Protein AF-Q4RB63-F1 (afdb_monomer_lite)

Organism: Tetraodon nigroviridis (NCBI:txid99883)

Sequence (119 aa):
GAQINEAACDLAREVANEGNALVAGGVSQTPAYLSCKSEEEVKAIFKKQLDVFVKKDVDFLIAEYFEHVEEAEWAVHVLKTAGKPVAATLGGSERSQPRGMWRQACQSWSSDCGHQLPF

pLDDT: mean 81.13, std 13.99, range [31.16, 93.81]

InterPro domains:
  IPR003726 Homocysteine-binding domain [PF02574] (3-90)
  IPR036589 Homocysteine-binding domain superfamily [G3DSA:3.20.20.330] (1-104)
  IPR036589 Homocysteine-binding domain superfamily [SSF82282] (2-105)
  IPR051524 Betaine-homocysteine S-methyltransferase [PTHR46120] (2-96)

Radius of gyration: 14.84 Å; chains: 1; bounding box: 33×22×43 Å

Structure (mmCIF, N/CA/C/O backbone):
data_AF-Q4RB63-F1
#
_entry.id   AF-Q4RB63-F1
#
loop_
_atom_site.group_PDB
_atom_site.id
_atom_site.type_symbol
_atom_site.label_atom_id
_atom_site.label_alt_id
_atom_site.label_comp_id
_atom_site.label_asym_id
_atom_site.label_entity_id
_atom_site.label_seq_id
_atom_site.pdbx_PDB_ins_code
_atom_site.Cartn_x
_atom_site.Cartn_y
_atom_site.Cartn_z
_atom_site.occupancy
_atom_site.B_iso_or_equiv
_atom_site.auth_seq_id
_atom_site.auth_comp_id
_atom_site.auth_asym_id
_atom_site.auth_atom_id
_atom_site.pdbx_PDB_model_num
ATOM 1 N N . GLY A 1 1 ? 12.575 4.050 9.672 1.00 60.06 1 GLY A N 1
ATOM 2 C CA . GLY A 1 1 ? 11.359 3.718 8.912 1.00 60.06 1 GLY A CA 1
ATOM 3 C C . GLY A 1 1 ? 10.242 3.322 9.850 1.00 60.06 1 GLY A C 1
ATOM 4 O O . GLY A 1 1 ? 9.496 4.194 10.262 1.00 60.06 1 GLY A O 1
ATOM 5 N N . ALA A 1 2 ? 10.186 2.048 10.252 1.00 72.81 2 ALA A N 1
ATOM 6 C CA . ALA A 1 2 ? 9.069 1.489 11.024 1.00 72.81 2 ALA A CA 1
ATOM 7 C C . ALA A 1 2 ? 8.673 2.297 12.275 1.00 72.81 2 ALA A C 1
ATOM 9 O O . ALA A 1 2 ? 7.506 2.617 12.416 1.00 72.81 2 ALA A O 1
ATOM 10 N N . GLN A 1 3 ? 9.623 2.716 13.120 1.00 77.31 3 GLN A N 1
ATOM 11 C CA . GLN A 1 3 ? 9.313 3.491 14.338 1.00 77.31 3 GLN A CA 1
ATOM 12 C C . GLN A 1 3 ? 8.608 4.831 14.057 1.00 77.31 3 GLN A C 1
ATOM 14 O O . GLN A 1 3 ? 7.725 5.229 14.807 1.00 77.31 3 GLN A O 1
ATOM 19 N N . ILE A 1 4 ? 8.970 5.509 12.962 1.00 83.75 4 ILE A N 1
ATOM 20 C CA . ILE A 1 4 ? 8.346 6.782 12.566 1.00 83.75 4 ILE A CA 1
ATOM 21 C C . ILE A 1 4 ? 6.932 6.521 12.037 1.00 83.75 4 ILE A C 1
ATOM 23 O O . ILE A 1 4 ? 5.998 7.214 12.423 1.00 83.75 4 ILE A O 1
ATOM 27 N N . ASN A 1 5 ? 6.765 5.492 11.201 1.00 79.19 5 ASN A N 1
ATOM 28 C CA . ASN A 1 5 ? 5.455 5.123 10.661 1.00 79.19 5 ASN A CA 1
ATOM 29 C C . ASN A 1 5 ? 4.504 4.642 11.765 1.00 79.19 5 ASN A C 1
ATOM 31 O O . ASN A 1 5 ? 3.321 4.959 11.728 1.00 79.19 5 ASN A O 1
ATOM 35 N N . GLU A 1 6 ? 5.017 3.910 12.757 1.00 85.06 6 GLU A N 1
ATOM 36 C CA . GLU A 1 6 ? 4.237 3.482 13.916 1.00 85.06 6 GLU A CA 1
ATOM 37 C C . GLU A 1 6 ? 3.752 4.684 14.732 1.00 85.06 6 GLU A C 1
ATOM 39 O O . GLU A 1 6 ? 2.557 4.772 15.000 1.00 85.06 6 GLU A O 1
ATOM 44 N N . ALA A 1 7 ? 4.641 5.628 15.054 1.00 86.88 7 ALA A N 1
ATOM 45 C CA . ALA A 1 7 ? 4.273 6.840 15.786 1.00 86.88 7 ALA A CA 1
ATOM 46 C C . ALA A 1 7 ? 3.274 7.716 15.008 1.00 86.88 7 ALA A C 1
ATOM 48 O O . ALA A 1 7 ? 2.344 8.264 15.592 1.00 86.88 7 ALA A O 1
ATOM 49 N N . ALA A 1 8 ? 3.430 7.818 13.684 1.00 84.94 8 ALA A N 1
ATOM 50 C CA . ALA A 1 8 ? 2.488 8.541 12.834 1.00 84.94 8 ALA A CA 1
ATOM 51 C C . ALA A 1 8 ? 1.093 7.894 12.835 1.00 84.94 8 ALA A C 1
ATOM 53 O O . ALA A 1 8 ? 0.092 8.602 12.918 1.00 84.94 8 ALA A O 1
ATOM 54 N N . CYS A 1 9 ? 1.019 6.559 12.785 1.00 85.50 9 CYS A N 1
ATOM 55 C CA . CYS A 1 9 ? -0.254 5.842 12.866 1.00 85.50 9 CYS A CA 1
ATOM 56 C C . CYS A 1 9 ? -0.925 6.016 14.233 1.00 85.50 9 CYS A C 1
ATOM 58 O O . CYS A 1 9 ? -2.141 6.169 14.282 1.00 85.50 9 CYS A O 1
ATOM 60 N N . ASP A 1 10 ? -0.153 6.018 15.325 1.00 87.00 10 ASP A N 1
ATOM 61 C CA . ASP A 1 10 ? -0.695 6.235 16.673 1.00 87.00 10 ASP A CA 1
ATOM 62 C C . ASP A 1 10 ?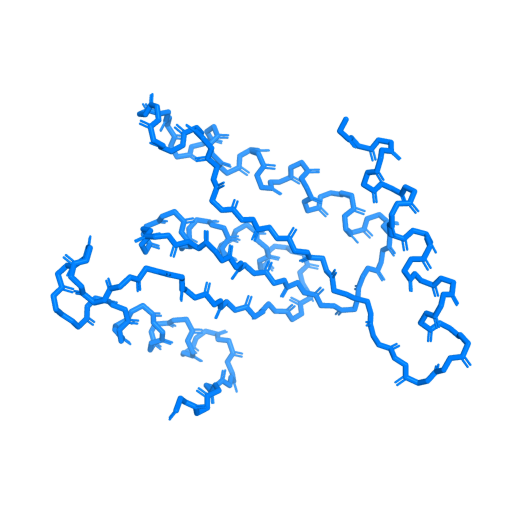 -1.321 7.623 16.803 1.00 87.00 10 ASP A C 1
ATOM 64 O O . ASP A 1 10 ? -2.457 7.741 17.254 1.00 87.00 10 ASP A O 1
ATOM 68 N N . LEU A 1 11 ? -0.626 8.657 16.319 1.00 87.25 11 LEU A N 1
ATOM 69 C CA . LEU A 1 11 ? -1.141 10.025 16.329 1.00 87.25 11 LEU A CA 1
ATOM 70 C C . LEU A 1 11 ? -2.395 10.170 15.455 1.00 87.25 11 LEU A C 1
ATOM 72 O O . LEU A 1 11 ? -3.373 10.794 15.858 1.00 87.25 11 LEU A O 1
ATOM 76 N N . ALA A 1 12 ? -2.388 9.570 14.260 1.00 86.38 12 ALA A N 1
ATOM 77 C CA . ALA A 1 12 ? -3.552 9.580 13.379 1.00 86.38 12 ALA A CA 1
ATOM 78 C C . ALA A 1 12 ? -4.754 8.876 14.025 1.00 86.38 12 ALA A C 1
ATOM 80 O O . ALA A 1 12 ? -5.883 9.344 13.894 1.00 86.38 12 ALA A O 1
ATOM 81 N N . ARG A 1 13 ? -4.516 7.775 14.746 1.00 88.44 13 ARG A N 1
ATOM 82 C CA . ARG A 1 13 ? -5.557 7.032 15.459 1.00 88.44 13 ARG A CA 1
ATOM 83 C C . ARG A 1 13 ? -6.094 7.800 16.662 1.00 88.44 13 ARG A C 1
ATOM 85 O O . ARG A 1 13 ? -7.301 7.776 16.870 1.00 88.44 13 ARG A O 1
ATOM 92 N N . GLU A 1 14 ? -5.238 8.482 17.419 1.00 88.94 14 GLU A N 1
ATOM 93 C CA . GLU A 1 14 ? -5.648 9.340 18.537 1.00 88.94 14 GLU A CA 1
ATOM 94 C C . GLU A 1 14 ? -6.652 10.397 18.064 1.00 88.94 14 GLU A C 1
ATOM 96 O O . GLU A 1 14 ? -7.785 10.418 18.537 1.00 88.94 14 GLU A O 1
ATOM 101 N N . VAL A 1 15 ? -6.287 11.168 17.036 1.00 88.94 15 VAL A N 1
ATOM 102 C CA . VAL A 1 15 ? -7.154 12.213 16.469 1.00 88.94 15 VAL A CA 1
ATOM 103 C C . VAL A 1 15 ? -8.401 11.623 15.807 1.00 88.94 15 VAL A C 1
ATOM 105 O O . VAL A 1 15 ? -9.487 12.190 15.912 1.00 88.94 15 VAL A O 1
ATOM 108 N N . ALA A 1 16 ? -8.287 10.475 15.133 1.00 86.44 16 ALA A N 1
ATOM 109 C CA . ALA A 1 16 ? -9.444 9.837 14.511 1.00 86.44 16 ALA A CA 1
ATOM 110 C C . ALA A 1 16 ? -10.494 9.411 15.546 1.00 86.44 16 ALA A C 1
ATOM 112 O O . ALA A 1 16 ? -11.685 9.571 15.293 1.00 86.44 16 ALA A O 1
ATOM 113 N N . ASN A 1 17 ? -10.052 8.930 16.713 1.00 87.69 17 ASN A N 1
ATOM 114 C CA . ASN A 1 17 ? -10.921 8.489 17.803 1.00 87.69 17 ASN A CA 1
ATOM 115 C C . ASN A 1 17 ? -11.608 9.649 18.545 1.00 87.69 17 ASN A C 1
ATOM 117 O O . ASN A 1 17 ? -12.621 9.425 19.206 1.00 87.69 17 ASN A O 1
ATOM 121 N N . GLU A 1 18 ? -11.091 10.879 18.445 1.00 90.00 18 GLU A N 1
ATOM 122 C CA . GLU A 1 18 ? -11.767 12.078 18.967 1.00 90.00 18 GLU A CA 1
ATOM 123 C C . GLU A 1 18 ? -13.021 12.445 18.154 1.00 90.00 18 GLU A C 1
ATOM 125 O O . GLU A 1 18 ? -13.865 13.219 18.613 1.00 90.00 18 GLU A O 1
ATOM 130 N N . GLY A 1 19 ? -13.168 11.880 16.953 1.00 84.75 19 GLY A N 1
ATOM 131 C CA . GLY A 1 19 ? -14.301 12.102 16.068 1.00 84.75 19 GLY A CA 1
ATOM 132 C C . GLY A 1 19 ? -14.822 10.817 15.430 1.00 84.75 19 GLY A C 1
ATOM 133 O O . GLY A 1 19 ? -14.519 9.704 15.839 1.00 84.75 19 GLY A O 1
ATOM 134 N N . ASN A 1 20 ? -15.646 10.976 14.397 1.00 87.94 20 ASN A N 1
ATOM 135 C CA . ASN A 1 20 ? -16.117 9.872 13.560 1.00 87.94 20 ASN A CA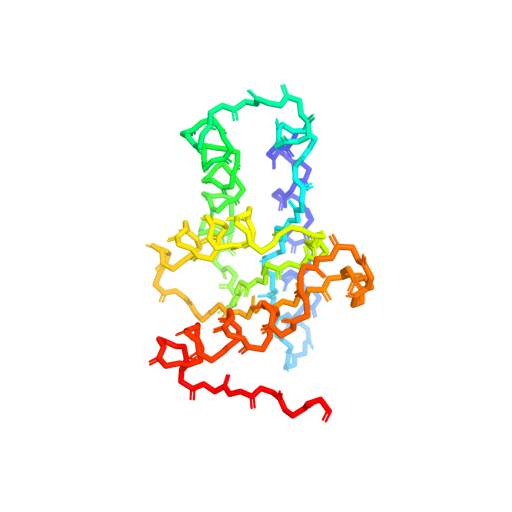 1
ATOM 136 C C 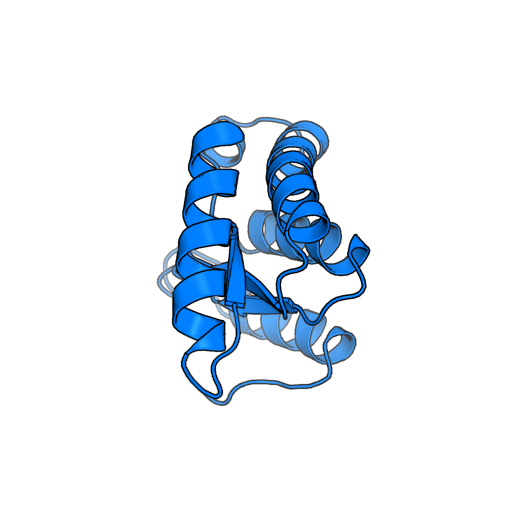. ASN A 1 20 ? -15.274 9.797 12.275 1.00 87.94 20 ASN A C 1
ATOM 138 O O . ASN A 1 20 ? -15.802 9.951 11.172 1.00 87.94 20 ASN A O 1
ATOM 142 N N . ALA A 1 21 ? -13.952 9.678 12.427 1.00 90.44 21 ALA A N 1
ATOM 143 C CA . ALA A 1 21 ? -12.994 9.659 11.323 1.00 90.44 21 ALA A CA 1
ATOM 144 C C . ALA A 1 21 ? -12.310 8.288 11.185 1.00 90.44 21 ALA A C 1
ATOM 146 O O . ALA A 1 21 ? -12.277 7.495 12.121 1.00 90.44 21 ALA A O 1
ATOM 147 N N . LEU A 1 22 ? -11.765 8.017 9.997 1.00 90.62 22 LEU A N 1
ATOM 148 C CA . LEU A 1 22 ? -11.082 6.765 9.655 1.00 90.62 22 LEU A CA 1
ATOM 149 C C . LEU A 1 22 ? -9.589 7.016 9.428 1.00 90.62 22 LEU A C 1
ATOM 151 O O . LEU A 1 22 ? -9.203 8.067 8.917 1.00 90.62 22 LEU A O 1
ATOM 155 N N . VAL A 1 23 ? -8.757 6.027 9.746 1.00 91.38 23 VAL A N 1
ATOM 156 C CA . VAL A 1 23 ? -7.311 6.056 9.505 1.00 91.38 23 VAL A CA 1
ATOM 157 C C . VAL A 1 23 ? -6.980 5.253 8.254 1.00 91.38 23 VAL A C 1
ATOM 159 O O . VAL A 1 23 ? -7.354 4.085 8.137 1.00 91.38 23 VAL A O 1
ATOM 162 N N . ALA A 1 24 ? -6.229 5.865 7.340 1.00 91.69 24 ALA A N 1
ATOM 163 C CA . ALA A 1 24 ? -5.784 5.238 6.102 1.00 91.69 24 ALA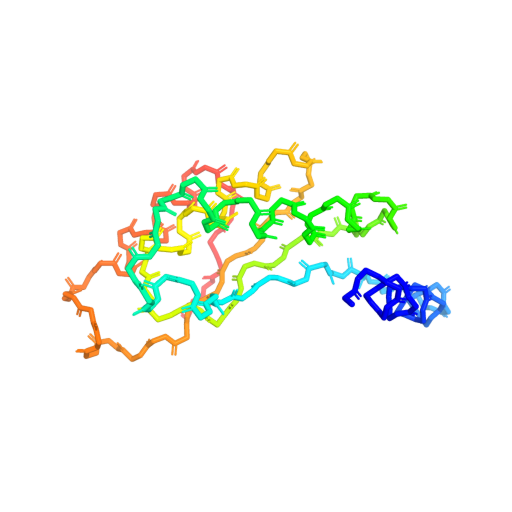 A CA 1
ATOM 164 C C . ALA A 1 24 ? -4.270 4.987 6.103 1.00 91.69 24 ALA A C 1
ATOM 166 O O . ALA A 1 24 ? -3.491 5.878 6.442 1.00 91.69 24 ALA A O 1
ATOM 167 N N . GLY A 1 25 ? -3.846 3.791 5.690 1.00 91.56 25 GLY A N 1
ATOM 168 C CA . GLY A 1 25 ? -2.435 3.478 5.441 1.00 91.56 25 GLY A CA 1
ATOM 169 C C . GLY A 1 25 ? -2.054 3.735 3.983 1.00 91.56 25 GLY A C 1
ATOM 170 O O . GLY A 1 25 ? -2.526 3.020 3.100 1.00 91.56 25 GLY A O 1
ATOM 171 N N . GLY A 1 26 ? -1.210 4.737 3.729 1.00 92.31 26 GLY A N 1
ATOM 172 C CA . GLY A 1 26 ? -0.773 5.122 2.382 1.00 92.31 26 GLY A CA 1
ATOM 173 C C . GLY A 1 26 ? 0.558 4.489 1.960 1.00 92.31 26 GLY A C 1
ATOM 174 O O . GLY A 1 26 ? 1.532 4.518 2.715 1.00 92.31 26 GLY A O 1
ATOM 175 N N . VAL A 1 27 ? 0.625 3.955 0.740 1.00 92.06 27 VAL A N 1
ATOM 176 C CA . VAL A 1 27 ? 1.878 3.589 0.054 1.00 92.06 27 VAL A CA 1
ATOM 177 C C . VAL A 1 27 ? 1.993 4.340 -1.266 1.00 92.06 27 VAL A C 1
ATOM 179 O O . VAL A 1 27 ? 0.985 4.621 -1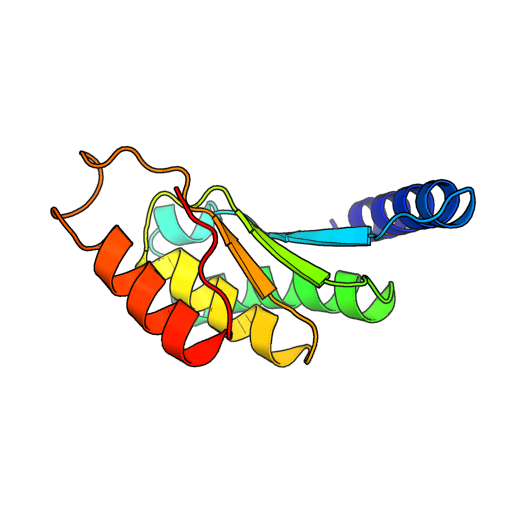.913 1.00 92.06 27 VAL A O 1
ATOM 182 N N . SER A 1 28 ? 3.226 4.627 -1.673 1.00 90.19 28 SER A N 1
ATOM 183 C CA . SER A 1 28 ? 3.522 5.397 -2.879 1.00 90.19 28 SER A CA 1
ATOM 184 C C . SER A 1 28 ? 4.697 4.840 -3.665 1.00 90.19 28 SER A C 1
ATOM 186 O O . SER A 1 28 ? 5.403 3.947 -3.189 1.00 90.19 28 SER A O 1
ATOM 188 N N . GLN A 1 29 ? 4.888 5.365 -4.879 1.00 84.94 29 GLN A N 1
ATOM 189 C CA . GLN A 1 29 ? 5.973 4.979 -5.776 1.00 84.94 29 GLN A CA 1
ATOM 190 C C . GLN A 1 29 ? 7.324 4.903 -5.058 1.00 84.94 29 GLN A C 1
ATOM 192 O O . GLN A 1 29 ? 7.751 5.811 -4.338 1.00 84.94 29 GLN A O 1
ATOM 197 N N . THR A 1 30 ? 8.028 3.803 -5.298 1.00 85.44 30 THR A N 1
ATOM 198 C CA . THR A 1 30 ? 9.322 3.523 -4.699 1.00 85.44 30 THR A CA 1
ATOM 199 C C . THR A 1 30 ? 10.459 3.984 -5.617 1.00 85.44 30 THR A C 1
ATOM 201 O O . THR A 1 30 ? 10.428 3.763 -6.829 1.00 85.44 30 THR A O 1
ATOM 204 N N . PRO A 1 31 ? 11.561 4.525 -5.065 1.00 81.00 31 PRO A N 1
ATOM 205 C CA . PRO A 1 31 ? 12.781 4.766 -5.844 1.00 81.00 31 PRO A CA 1
ATOM 206 C C . PRO A 1 31 ? 13.387 3.475 -6.429 1.00 81.00 31 PRO A C 1
ATOM 208 O O . PRO A 1 31 ? 14.208 3.520 -7.345 1.00 81.00 31 PRO A O 1
ATOM 211 N N . ALA A 1 32 ? 13.003 2.319 -5.874 1.00 78.06 32 ALA A N 1
ATOM 212 C CA . ALA A 1 32 ? 13.446 0.992 -6.283 1.00 78.06 32 ALA A CA 1
ATOM 213 C C . ALA A 1 32 ? 12.984 0.635 -7.699 1.00 78.06 32 ALA A C 1
ATOM 215 O O . ALA A 1 32 ? 13.794 0.136 -8.479 1.00 78.06 32 ALA A O 1
ATOM 216 N N . TYR A 1 33 ? 11.733 0.948 -8.042 1.00 76.25 33 TYR A N 1
ATOM 217 C CA . TYR A 1 33 ? 11.193 0.712 -9.380 1.00 76.25 33 TYR A CA 1
ATOM 218 C C . TYR A 1 33 ? 11.977 1.491 -10.447 1.00 76.25 33 TYR A C 1
ATOM 220 O O . TYR A 1 33 ? 12.434 0.925 -11.437 1.00 76.25 33 TYR A O 1
ATOM 228 N N . LEU A 1 34 ? 12.274 2.768 -10.179 1.00 77.56 34 LEU A N 1
ATOM 229 C CA . LEU A 1 34 ? 13.082 3.613 -11.072 1.00 77.56 34 LEU A CA 1
ATOM 230 C C . LEU A 1 34 ? 14.540 3.143 -11.206 1.00 77.56 34 LEU A C 1
ATOM 232 O O . LEU A 1 34 ? 15.212 3.465 -12.182 1.00 77.56 34 LEU A O 1
ATOM 236 N N . SER A 1 35 ? 15.031 2.368 -10.238 1.00 78.38 35 SER A N 1
ATOM 237 C CA . SER A 1 35 ? 16.398 1.839 -10.215 1.00 78.38 35 SER A CA 1
ATOM 238 C C . SER A 1 35 ? 16.518 0.441 -10.839 1.00 78.38 35 SER A C 1
ATOM 240 O O . SER A 1 35 ? 17.531 -0.222 -10.625 1.00 78.38 35 SER A O 1
ATOM 242 N N . CYS A 1 36 ? 15.507 -0.016 -11.593 1.00 74.12 36 CYS A N 1
ATOM 243 C CA . CYS A 1 36 ? 15.460 -1.340 -12.237 1.00 74.12 36 CYS A CA 1
ATOM 244 C C . CYS A 1 36 ? 15.594 -2.520 -11.256 1.00 74.12 36 CYS A C 1
ATOM 246 O O . CYS A 1 36 ? 16.197 -3.543 -11.585 1.00 74.12 36 CYS A O 1
ATOM 248 N N . LYS A 1 37 ? 15.062 -2.380 -10.037 1.00 74.06 37 LYS A N 1
ATOM 249 C CA . LYS A 1 37 ? 14.972 -3.504 -9.096 1.00 74.06 37 LYS A CA 1
ATOM 250 C C . LYS A 1 37 ? 13.893 -4.495 -9.518 1.00 74.06 37 LYS A C 1
ATOM 252 O O . LYS A 1 37 ? 12.962 -4.124 -10.230 1.00 74.06 37 LYS A O 1
ATOM 257 N N . SER A 1 38 ? 14.017 -5.745 -9.072 1.00 86.75 38 SER A N 1
ATOM 258 C CA . SER A 1 38 ? 13.042 -6.779 -9.427 1.00 86.75 38 SER A CA 1
ATOM 259 C C . SER A 1 38 ? 11.679 -6.523 -8.773 1.00 86.75 38 SER A C 1
ATOM 261 O O . SER A 1 38 ? 11.576 -5.851 -7.740 1.00 86.75 38 SER A O 1
ATOM 263 N N . GLU A 1 39 ? 10.625 -7.090 -9.362 1.00 88.25 39 GLU A N 1
ATOM 264 C CA . GLU A 1 39 ? 9.263 -7.048 -8.823 1.00 88.25 39 GLU A CA 1
ATOM 265 C C . GLU A 1 39 ? 9.220 -7.495 -7.352 1.00 88.25 39 GLU A C 1
ATOM 267 O O . GLU A 1 39 ? 8.560 -6.868 -6.521 1.00 88.25 39 GLU A O 1
ATOM 272 N N . GLU A 1 40 ? 9.966 -8.545 -6.996 1.00 89.50 40 GLU A N 1
ATOM 273 C CA . GLU A 1 40 ? 10.025 -9.080 -5.635 1.00 89.50 40 GLU A CA 1
ATOM 274 C C . GLU A 1 40 ? 10.609 -8.071 -4.643 1.00 89.50 40 GLU A C 1
ATOM 276 O O . GLU A 1 40 ? 10.104 -7.942 -3.525 1.00 89.50 40 GLU A O 1
ATOM 281 N N . GLU A 1 41 ? 11.650 -7.334 -5.039 1.00 88.69 41 GLU A N 1
ATOM 282 C CA . GLU A 1 41 ? 12.250 -6.303 -4.192 1.00 88.69 41 GLU A CA 1
ATOM 283 C C . GLU A 1 41 ? 11.285 -5.138 -3.954 1.00 88.69 41 GLU A C 1
ATOM 285 O O . GLU A 1 41 ? 11.167 -4.659 -2.823 1.00 88.69 41 GLU A O 1
ATOM 290 N N . VAL A 1 42 ? 10.570 -4.700 -4.995 1.00 90.31 42 VAL A N 1
ATOM 291 C CA . VAL A 1 42 ? 9.575 -3.623 -4.895 1.00 90.31 42 VAL A CA 1
ATOM 292 C C . VAL A 1 42 ? 8.393 -4.066 -4.025 1.00 90.31 42 VAL A C 1
ATOM 294 O O . VAL A 1 42 ? 8.031 -3.381 -3.065 1.00 90.31 42 VAL A O 1
ATOM 297 N N . LYS A 1 43 ? 7.855 -5.270 -4.255 1.00 91.25 43 LYS A N 1
ATOM 298 C CA . LYS A 1 43 ? 6.791 -5.853 -3.421 1.00 91.25 43 LYS A CA 1
ATOM 299 C C . LYS A 1 43 ? 7.217 -6.025 -1.964 1.00 91.25 43 LYS A C 1
ATOM 301 O O . LYS A 1 43 ? 6.406 -5.810 -1.062 1.00 91.25 43 LYS A O 1
ATOM 306 N N . ALA A 1 44 ? 8.481 -6.360 -1.702 1.00 92.06 44 ALA A N 1
ATOM 307 C CA . ALA A 1 44 ? 9.005 -6.450 -0.341 1.00 92.06 44 ALA A CA 1
ATOM 308 C C . ALA A 1 44 ? 9.025 -5.091 0.381 1.00 92.06 44 ALA A C 1
ATOM 310 O O . ALA A 1 44 ? 8.880 -5.054 1.606 1.00 92.06 44 ALA A O 1
ATOM 311 N N . ILE A 1 45 ? 9.179 -3.975 -0.341 1.00 91.81 45 ILE A N 1
ATOM 312 C CA . ILE A 1 45 ? 9.077 -2.627 0.239 1.00 91.81 45 ILE A CA 1
ATOM 313 C C . ILE A 1 45 ? 7.635 -2.347 0.663 1.00 91.81 45 ILE A C 1
ATOM 315 O O . ILE A 1 45 ? 7.411 -1.999 1.825 1.00 91.81 45 ILE A O 1
ATOM 319 N N . PHE A 1 46 ? 6.664 -2.581 -0.225 1.00 93.81 46 PHE A N 1
ATOM 320 C CA . PHE A 1 46 ? 5.246 -2.410 0.108 1.00 93.81 46 PHE A CA 1
ATOM 321 C C . PHE A 1 46 ? 4.819 -3.309 1.261 1.00 93.81 46 PHE A C 1
ATOM 323 O O . PHE A 1 46 ? 4.117 -2.859 2.162 1.00 93.81 46 PHE A O 1
ATOM 330 N N . LYS A 1 47 ? 5.303 -4.554 1.296 1.00 92.88 47 LYS A N 1
ATOM 331 C CA . LYS A 1 47 ? 4.985 -5.488 2.377 1.00 92.88 47 LYS A CA 1
ATOM 332 C C . LYS A 1 47 ? 5.472 -4.991 3.737 1.00 92.88 47 LYS A C 1
ATOM 334 O O . LYS A 1 47 ? 4.718 -5.031 4.698 1.00 92.88 47 LYS A O 1
ATOM 339 N N . LYS A 1 48 ? 6.678 -4.419 3.812 1.00 91.62 48 LYS A N 1
ATOM 340 C CA . LYS A 1 48 ? 7.186 -3.816 5.058 1.00 91.62 48 LYS A CA 1
ATOM 341 C C . LYS A 1 48 ? 6.322 -2.652 5.549 1.00 91.62 48 LYS A C 1
ATOM 343 O O . LYS A 1 48 ? 6.208 -2.460 6.756 1.00 91.62 48 LYS A O 1
ATOM 348 N N . GLN A 1 49 ? 5.754 -1.855 4.642 1.00 90.38 49 GLN A N 1
ATOM 349 C CA . GLN A 1 49 ? 4.820 -0.783 5.009 1.00 90.38 49 GLN A CA 1
ATOM 350 C C . GLN A 1 49 ? 3.469 -1.360 5.445 1.00 90.38 49 GLN A C 1
ATOM 352 O O . GLN A 1 49 ? 2.941 -0.964 6.482 1.00 90.38 49 GLN A O 1
ATOM 357 N N . LEU A 1 50 ? 2.961 -2.346 4.704 1.00 92.81 50 LEU A N 1
ATOM 358 C CA . LEU A 1 50 ? 1.721 -3.050 5.009 1.00 92.81 50 LEU A CA 1
ATOM 359 C C . LEU A 1 50 ? 1.747 -3.697 6.395 1.00 92.81 50 LEU A C 1
ATOM 361 O O . LEU A 1 50 ? 0.785 -3.550 7.141 1.00 92.81 50 LEU A O 1
ATOM 365 N N . ASP A 1 51 ? 2.848 -4.349 6.769 1.00 92.50 51 ASP A N 1
ATOM 366 C CA . ASP A 1 51 ? 2.996 -4.994 8.077 1.00 92.50 51 ASP A CA 1
ATOM 367 C C . ASP A 1 51 ? 2.816 -3.986 9.231 1.00 92.50 51 ASP A C 1
ATOM 369 O O . ASP A 1 51 ? 2.217 -4.309 10.259 1.00 92.50 51 ASP A O 1
ATOM 373 N N . VAL A 1 52 ? 3.269 -2.737 9.049 1.00 91.19 52 VAL A N 1
ATOM 374 C CA . VAL A 1 52 ? 3.047 -1.654 10.022 1.00 91.19 52 VAL A CA 1
ATOM 375 C C . VAL A 1 52 ? 1.570 -1.263 10.070 1.00 91.19 52 VAL A C 1
ATOM 377 O O . VAL A 1 52 ? 1.009 -1.147 11.158 1.00 91.19 52 VAL A O 1
ATOM 380 N N . PHE A 1 53 ? 0.923 -1.101 8.915 1.00 90.75 53 PHE A N 1
ATOM 381 C CA . PHE A 1 53 ? -0.494 -0.731 8.840 1.00 90.75 53 PHE A CA 1
ATOM 382 C C . PHE A 1 53 ? -1.424 -1.804 9.411 1.00 90.75 53 PHE A C 1
ATOM 384 O O . PHE A 1 53 ? -2.397 -1.475 10.086 1.00 90.75 53 PHE A O 1
ATOM 391 N N . VAL A 1 54 ? -1.103 -3.082 9.200 1.00 90.38 54 VAL A N 1
ATOM 392 C CA . VAL A 1 54 ? -1.828 -4.211 9.796 1.00 90.38 54 VAL A CA 1
ATOM 393 C C . VAL A 1 54 ? -1.636 -4.223 11.310 1.00 90.38 54 VAL A C 1
ATOM 395 O O . VAL A 1 54 ? -2.613 -4.328 12.044 1.00 90.38 54 VAL A O 1
ATOM 398 N N . LYS A 1 55 ? -0.401 -4.045 11.799 1.00 90.38 55 LYS A N 1
ATOM 399 C CA . LYS A 1 55 ? -0.111 -3.975 13.242 1.00 90.38 55 LYS A CA 1
ATOM 400 C C . LYS A 1 55 ? -0.838 -2.816 13.935 1.00 90.38 55 LYS A C 1
ATOM 402 O O . LYS A 1 55 ? -1.201 -2.942 15.100 1.00 90.38 55 LYS A O 1
ATOM 407 N N . LYS A 1 56 ? -1.020 -1.693 13.238 1.00 89.00 56 LYS A N 1
ATOM 408 C CA . LYS A 1 56 ? -1.711 -0.492 13.738 1.00 89.00 56 LYS A CA 1
ATOM 409 C C . LYS A 1 56 ? -3.216 -0.481 13.464 1.00 89.00 56 LYS A C 1
ATOM 411 O O . LYS A 1 56 ? -3.879 0.488 13.819 1.00 89.00 56 LYS A O 1
ATOM 416 N N . ASP A 1 57 ? -3.733 -1.548 12.859 1.00 90.12 57 ASP A N 1
ATOM 417 C CA . ASP A 1 57 ? -5.145 -1.745 12.545 1.00 90.12 57 ASP A CA 1
ATOM 418 C C . ASP A 1 57 ? -5.791 -0.533 11.855 1.00 90.12 57 ASP A C 1
ATOM 420 O O . ASP A 1 57 ? -6.788 0.014 12.317 1.00 90.12 57 ASP A O 1
ATOM 424 N N . VAL A 1 58 ? -5.199 -0.062 10.752 1.00 90.75 58 VAL A N 1
ATOM 425 C CA . VAL A 1 58 ? -5.799 1.013 9.934 1.00 90.75 58 VAL A CA 1
ATOM 426 C C . VAL A 1 58 ? -7.148 0.575 9.354 1.00 90.75 58 VAL A C 1
ATOM 428 O O . VAL A 1 58 ? -7.378 -0.614 9.150 1.00 90.75 58 VAL A O 1
ATOM 431 N N . ASP A 1 59 ? -8.048 1.504 9.051 1.00 91.88 59 ASP A N 1
ATOM 432 C CA . ASP A 1 59 ? -9.398 1.174 8.571 1.00 91.88 59 ASP A CA 1
ATOM 433 C C . ASP A 1 59 ? -9.400 0.762 7.091 1.00 91.88 59 ASP A C 1
ATOM 435 O O . ASP A 1 59 ? -10.090 -0.178 6.694 1.00 91.88 59 ASP A O 1
ATOM 439 N N . PHE A 1 60 ? -8.582 1.429 6.275 1.00 92.62 60 PHE A N 1
ATOM 440 C CA . PHE A 1 60 ? -8.407 1.124 4.855 1.00 92.62 60 PHE A CA 1
ATOM 441 C C . PHE A 1 60 ? -7.000 1.498 4.371 1.00 92.62 60 PHE A C 1
ATOM 443 O O . PHE A 1 60 ? -6.211 2.113 5.089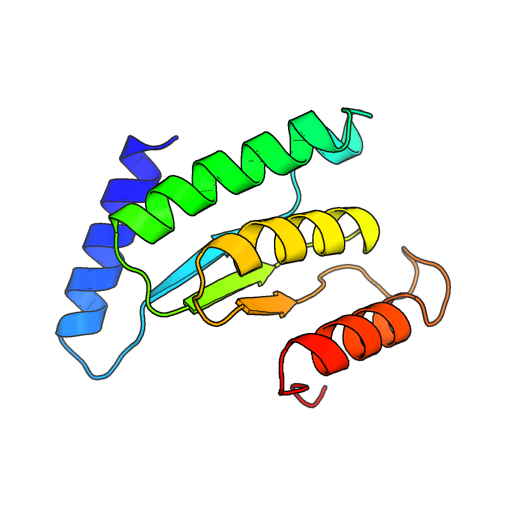 1.00 92.62 60 PHE A O 1
ATOM 450 N N . LEU A 1 61 ? -6.662 1.083 3.154 1.00 93.31 61 LEU A N 1
ATOM 451 C CA . LEU A 1 61 ? -5.349 1.277 2.545 1.00 93.31 61 LEU A CA 1
ATOM 452 C C . LEU A 1 61 ? -5.473 2.110 1.271 1.00 93.31 61 LEU A C 1
ATOM 454 O O . LEU A 1 61 ? -6.472 2.016 0.558 1.00 93.31 61 LEU A O 1
ATOM 458 N N . ILE A 1 62 ? -4.446 2.900 0.973 1.00 92.81 62 ILE A N 1
ATOM 459 C CA . ILE A 1 62 ? -4.386 3.741 -0.222 1.00 92.81 62 ILE A CA 1
ATOM 460 C C . ILE A 1 62 ? -3.060 3.483 -0.942 1.00 92.81 62 ILE A C 1
ATOM 462 O O . ILE A 1 62 ? -1.991 3.626 -0.356 1.00 92.81 62 ILE A O 1
ATOM 466 N N . ALA A 1 63 ? -3.127 3.118 -2.219 1.00 91.75 63 ALA A N 1
ATOM 467 C CA . ALA A 1 63 ? -2.001 3.177 -3.143 1.00 91.75 63 ALA A CA 1
ATOM 468 C C . ALA A 1 63 ? -2.081 4.503 -3.910 1.00 91.75 63 ALA A C 1
ATOM 470 O O . ALA A 1 63 ? -2.962 4.660 -4.749 1.00 91.75 63 ALA A O 1
ATOM 471 N N . GLU A 1 64 ? -1.202 5.460 -3.624 1.00 88.62 64 GLU A N 1
ATOM 472 C CA . GLU A 1 64 ? -1.245 6.803 -4.216 1.00 88.62 64 GLU A CA 1
ATOM 473 C C . GLU A 1 64 ? 0.097 7.244 -4.797 1.00 88.62 64 GLU A C 1
ATOM 475 O O . GLU A 1 64 ? 1.148 6.713 -4.460 1.00 88.62 64 GLU A O 1
ATOM 480 N N . TYR A 1 65 ? 0.073 8.259 -5.663 1.00 87.44 65 TYR A N 1
ATOM 481 C CA . TYR A 1 65 ? 1.285 8.856 -6.235 1.00 87.44 65 TYR A CA 1
ATOM 482 C C . TYR A 1 65 ? 2.134 7.857 -7.047 1.00 87.44 65 TYR A C 1
ATOM 484 O O . TYR A 1 65 ? 3.349 7.761 -6.892 1.00 87.44 65 TYR A O 1
ATOM 492 N N . PHE A 1 66 ? 1.479 7.100 -7.931 1.00 85.88 66 PHE A N 1
ATOM 493 C CA . PHE A 1 66 ? 2.155 6.249 -8.910 1.00 85.88 66 PHE A CA 1
ATOM 494 C C . PHE A 1 66 ? 2.130 6.878 -10.303 1.00 85.88 66 PHE A C 1
ATOM 496 O O . PHE A 1 66 ? 1.063 7.221 -10.821 1.00 85.88 66 PHE A O 1
ATOM 503 N N . GLU A 1 67 ? 3.304 6.998 -10.926 1.00 83.62 67 GLU A N 1
ATOM 504 C CA . GLU A 1 67 ? 3.442 7.386 -12.338 1.00 83.62 67 GLU A CA 1
ATOM 505 C C . GLU A 1 67 ? 3.373 6.191 -13.298 1.00 83.62 67 GLU A C 1
ATOM 507 O O . GLU A 1 67 ? 3.050 6.365 -14.475 1.00 83.62 67 GLU A O 1
ATOM 512 N N . HIS A 1 68 ? 3.657 4.986 -12.794 1.00 84.25 68 HIS A N 1
ATOM 513 C CA . HIS A 1 68 ? 3.690 3.748 -13.566 1.00 84.25 68 HIS A CA 1
ATOM 514 C C . HIS A 1 68 ? 2.586 2.796 -13.103 1.00 84.25 68 HIS A C 1
ATOM 516 O O . HIS A 1 68 ? 2.545 2.415 -11.933 1.00 84.25 68 HIS A O 1
ATOM 522 N N . VAL A 1 69 ? 1.704 2.396 -14.030 1.00 84.31 69 VAL A N 1
ATOM 523 C CA . VAL A 1 69 ? 0.612 1.440 -13.757 1.00 84.31 69 VAL A CA 1
ATOM 524 C C . VAL A 1 69 ? 1.135 0.124 -13.194 1.00 84.31 69 VAL A C 1
ATOM 526 O O . VAL A 1 69 ? 0.542 -0.410 -12.266 1.00 84.31 69 VAL A O 1
ATOM 529 N N . GLU A 1 70 ? 2.235 -0.388 -13.742 1.00 87.06 70 GLU A N 1
ATOM 530 C CA . GLU A 1 70 ? 2.807 -1.678 -13.347 1.00 87.06 70 GLU A CA 1
ATOM 531 C C . GLU A 1 70 ? 3.201 -1.696 -11.862 1.00 87.06 70 GLU A C 1
ATOM 533 O O . GLU A 1 70 ? 2.811 -2.592 -11.116 1.00 87.06 70 GLU A O 1
ATOM 538 N N . GLU A 1 71 ? 3.893 -0.655 -11.393 1.00 87.88 71 GLU A N 1
ATOM 539 C CA . GLU A 1 71 ? 4.259 -0.545 -9.980 1.00 87.88 71 GLU A CA 1
ATOM 540 C C . GLU A 1 71 ? 3.022 -0.397 -9.082 1.00 87.88 71 GLU A C 1
ATOM 542 O O . GLU A 1 71 ? 2.940 -1.014 -8.016 1.00 87.88 71 GLU A O 1
ATOM 547 N N . ALA A 1 72 ? 2.035 0.383 -9.528 1.00 89.19 72 ALA A N 1
ATOM 548 C CA . ALA A 1 72 ? 0.773 0.540 -8.814 1.00 89.19 72 ALA A CA 1
ATOM 549 C C . ALA A 1 72 ? 0.002 -0.787 -8.716 1.00 89.19 72 ALA A C 1
ATOM 551 O O . ALA A 1 72 ? -0.574 -1.093 -7.674 1.00 89.19 72 ALA A O 1
ATOM 552 N N . GLU A 1 73 ? 0.029 -1.611 -9.765 1.00 89.56 73 GLU A N 1
ATOM 553 C CA . GLU A 1 73 ? -0.581 -2.939 -9.767 1.00 89.56 73 GLU A CA 1
ATOM 554 C C . GLU A 1 73 ? 0.095 -3.867 -8.754 1.00 89.56 73 GLU A C 1
ATOM 556 O O . GLU A 1 73 ? -0.582 -4.608 -8.034 1.00 89.56 73 GLU A O 1
ATOM 561 N N . TRP A 1 74 ? 1.423 -3.808 -8.639 1.00 91.69 74 TRP A N 1
ATOM 562 C CA . TRP A 1 74 ? 2.150 -4.554 -7.615 1.00 91.69 74 TRP A CA 1
ATOM 563 C C . TRP A 1 74 ? 1.802 -4.080 -6.206 1.00 91.69 74 TRP A C 1
ATOM 565 O O . TRP A 1 74 ? 1.594 -4.918 -5.324 1.00 91.69 74 TRP A O 1
ATOM 575 N N . ALA A 1 75 ? 1.693 -2.766 -5.997 1.00 91.94 75 ALA A N 1
ATOM 576 C CA . ALA A 1 75 ? 1.267 -2.196 -4.725 1.00 91.94 75 ALA A CA 1
ATOM 577 C C . ALA A 1 75 ? -0.138 -2.688 -4.349 1.00 91.94 75 ALA A C 1
ATOM 579 O O . ALA A 1 75 ? -0.315 -3.263 -3.276 1.00 91.94 75 ALA A O 1
ATOM 580 N N . VAL A 1 76 ? -1.117 -2.562 -5.251 1.00 90.81 76 VAL A N 1
ATOM 581 C CA . VAL A 1 76 ? -2.498 -3.023 -5.030 1.00 90.81 76 VAL A CA 1
ATOM 582 C C . VAL A 1 76 ? -2.541 -4.519 -4.713 1.00 90.81 76 VAL A C 1
ATOM 584 O O . VAL A 1 76 ? -3.211 -4.916 -3.758 1.00 90.81 76 VAL A O 1
ATOM 587 N N . HIS A 1 77 ? -1.797 -5.352 -5.448 1.00 91.06 77 HIS A N 1
ATOM 588 C CA . HIS A 1 77 ? -1.710 -6.787 -5.166 1.00 91.06 77 HIS A CA 1
ATOM 589 C C . HIS A 1 77 ? -1.200 -7.080 -3.754 1.00 91.06 77 HIS A C 1
ATOM 591 O O . HIS A 1 77 ? -1.758 -7.938 -3.072 1.00 91.06 77 HIS A O 1
ATOM 597 N N . VAL A 1 78 ? -0.163 -6.372 -3.298 1.00 93.31 78 VAL A N 1
ATOM 598 C CA . VAL A 1 78 ? 0.366 -6.541 -1.940 1.00 93.31 78 VAL A CA 1
ATOM 599 C C . VAL A 1 78 ? -0.649 -6.064 -0.904 1.00 93.31 78 VAL A C 1
ATOM 601 O O . VAL A 1 78 ? -0.948 -6.810 0.026 1.00 93.31 78 VAL A O 1
ATOM 604 N N . LEU A 1 79 ? -1.233 -4.875 -1.071 1.00 92.06 79 LEU A N 1
ATOM 605 C CA . LEU A 1 79 ? -2.195 -4.303 -0.120 1.00 92.06 79 LEU A CA 1
ATOM 606 C C . LEU A 1 79 ? -3.448 -5.173 0.051 1.00 92.06 79 LEU A C 1
ATOM 608 O O . LEU A 1 79 ? -3.920 -5.346 1.174 1.00 92.06 79 LEU A O 1
ATOM 612 N N . LYS A 1 80 ? -3.949 -5.786 -1.031 1.00 89.25 80 LYS A N 1
ATOM 613 C CA . LYS A 1 80 ? -5.105 -6.702 -0.989 1.00 89.25 80 LYS A CA 1
ATOM 614 C C . LYS A 1 80 ? -4.890 -7.885 -0.035 1.00 89.25 80 LYS A C 1
ATOM 616 O O . LYS A 1 80 ? -5.857 -8.396 0.526 1.00 89.25 80 LYS A O 1
ATOM 621 N N . THR A 1 81 ? -3.641 -8.294 0.214 1.00 92.69 81 THR A N 1
ATOM 622 C CA . THR A 1 81 ? -3.337 -9.399 1.144 1.00 92.69 81 THR A CA 1
ATOM 623 C C . THR A 1 81 ? -3.668 -9.087 2.606 1.00 92.69 81 THR A C 1
ATOM 625 O O . THR A 1 81 ? -3.793 -10.015 3.400 1.00 92.69 81 THR A O 1
ATOM 628 N N . ALA A 1 82 ? -3.869 -7.814 2.970 1.00 88.94 82 ALA A N 1
ATOM 629 C CA . ALA A 1 82 ? -4.267 -7.426 4.323 1.00 88.94 82 ALA A CA 1
ATOM 630 C C . ALA A 1 82 ? -5.760 -7.636 4.626 1.00 88.94 82 ALA A C 1
ATOM 632 O O . ALA A 1 82 ? -6.161 -7.491 5.778 1.00 88.94 82 ALA A O 1
ATOM 633 N N . GLY A 1 83 ? -6.592 -7.946 3.623 1.00 88.12 83 GLY A N 1
ATOM 634 C CA . GLY A 1 83 ? -8.031 -8.166 3.817 1.00 88.12 83 GLY A CA 1
ATOM 635 C C . GLY A 1 83 ? -8.825 -6.908 4.199 1.00 88.12 83 GLY A C 1
ATOM 636 O O . GLY A 1 83 ? -9.955 -7.019 4.668 1.00 88.12 83 GLY A O 1
ATOM 637 N N . LYS A 1 84 ? -8.243 -5.719 4.009 1.00 88.75 84 LYS A N 1
ATOM 638 C CA . LYS A 1 84 ? -8.875 -4.410 4.241 1.00 88.75 84 LYS A CA 1
ATOM 639 C C . LYS A 1 84 ? -9.204 -3.731 2.903 1.00 88.75 84 LYS A C 1
ATOM 641 O O . LYS A 1 84 ? -8.561 -4.057 1.903 1.00 88.75 84 LYS A O 1
ATOM 646 N N . PRO A 1 85 ? -10.171 -2.795 2.851 1.00 91.56 85 PRO A N 1
ATOM 647 C CA . PRO A 1 85 ? -10.467 -2.046 1.632 1.00 91.56 85 PRO A CA 1
ATOM 648 C C . PRO A 1 85 ? -9.223 -1.321 1.103 1.00 91.56 85 PRO A C 1
ATOM 650 O O . PRO A 1 85 ? -8.475 -0.728 1.881 1.00 91.56 85 PRO A O 1
ATOM 653 N N . VAL A 1 86 ? -9.014 -1.363 -0.215 1.00 90.69 86 VAL A N 1
ATOM 654 C CA . VAL A 1 86 ? -7.875 -0.722 -0.889 1.00 90.69 86 VAL A CA 1
ATOM 655 C C . VAL A 1 86 ? -8.397 0.273 -1.918 1.00 90.69 86 VAL A C 1
ATOM 657 O O . VAL A 1 86 ? -9.092 -0.111 -2.858 1.00 90.69 86 VAL A O 1
ATOM 660 N N . ALA A 1 87 ? -8.033 1.541 -1.759 1.00 90.12 87 ALA A N 1
ATOM 661 C CA . ALA A 1 87 ? -8.197 2.571 -2.775 1.00 90.12 87 ALA A CA 1
ATOM 662 C C . ALA A 1 87 ? -6.889 2.736 -3.563 1.00 90.12 87 ALA A C 1
ATOM 664 O O . ALA A 1 87 ? -5.803 2.581 -3.008 1.00 90.12 87 ALA A O 1
ATOM 665 N N . ALA A 1 88 ? -6.983 3.069 -4.849 1.00 87.94 88 ALA A N 1
ATOM 666 C CA . ALA A 1 88 ? -5.820 3.355 -5.682 1.00 87.94 88 ALA A CA 1
ATOM 667 C C . ALA A 1 88 ? -6.023 4.665 -6.449 1.00 87.94 88 ALA A C 1
ATOM 669 O O . ALA A 1 88 ? -7.051 4.853 -7.101 1.00 87.94 88 ALA A O 1
ATOM 670 N N . THR A 1 89 ? -5.041 5.559 -6.374 1.00 84.31 89 THR A N 1
ATOM 671 C CA . THR A 1 89 ? -4.996 6.831 -7.096 1.00 84.31 89 THR A CA 1
ATOM 672 C C . THR A 1 89 ? -3.678 6.946 -7.854 1.00 84.31 89 THR A C 1
ATOM 674 O O . THR A 1 89 ? -2.622 6.486 -7.419 1.00 84.31 89 THR A O 1
ATOM 677 N N . LEU A 1 90 ? -3.746 7.534 -9.044 1.00 80.62 90 LEU A N 1
ATOM 678 C CA . LEU A 1 90 ? -2.649 7.542 -10.005 1.00 80.62 90 LEU A CA 1
ATOM 679 C C . LEU A 1 90 ? -2.284 8.998 -10.278 1.00 80.62 90 LEU A C 1
ATOM 681 O O . LEU A 1 90 ? -3.163 9.816 -10.538 1.00 80.62 90 LEU A O 1
ATOM 685 N N . GLY A 1 91 ? -1.001 9.329 -10.124 1.00 69.75 91 GLY A N 1
ATOM 686 C CA . GLY A 1 91 ? -0.511 10.714 -10.112 1.00 69.75 91 GLY A CA 1
ATOM 687 C C . GLY A 1 91 ? 0.102 11.175 -11.434 1.00 69.75 91 GLY A C 1
ATOM 688 O O . GLY A 1 91 ? 0.415 12.352 -11.592 1.00 69.75 91 GLY A O 1
ATOM 689 N N . GLY A 1 92 ? 0.291 10.257 -12.385 1.00 63.81 92 GLY A N 1
ATOM 690 C CA . GLY A 1 92 ? 0.929 10.551 -13.663 1.00 63.81 92 GLY A CA 1
ATOM 691 C C . GLY A 1 92 ? 0.034 11.342 -14.618 1.00 63.81 92 GLY A C 1
ATOM 692 O O . GLY A 1 92 ? -1.169 11.108 -14.727 1.00 63.81 92 GLY A O 1
ATOM 693 N N . SER A 1 93 ? 0.639 12.254 -15.381 1.00 60.69 93 SER A N 1
ATOM 694 C CA . SER A 1 93 ? -0.047 12.880 -16.516 1.00 60.69 93 SER A CA 1
ATOM 695 C C . SER A 1 93 ? -0.378 11.831 -17.589 1.00 60.69 93 SER A C 1
ATOM 697 O O . SER A 1 93 ? 0.387 10.895 -17.801 1.00 60.69 93 SER A O 1
ATOM 699 N N . GLU A 1 94 ? -1.456 12.009 -18.360 1.00 56.09 94 GLU A N 1
ATOM 700 C CA . GLU A 1 94 ? -1.799 11.097 -19.475 1.00 56.09 94 GLU A CA 1
ATOM 701 C C . GLU A 1 94 ? -0.671 10.972 -20.524 1.00 56.09 94 GLU A C 1
ATOM 703 O O . GLU A 1 94 ? -0.662 10.055 -21.338 1.00 56.09 94 GLU A O 1
ATOM 708 N N . ARG A 1 95 ? 0.310 11.882 -20.497 1.00 59.62 95 ARG A N 1
ATOM 709 C CA . ARG A 1 95 ? 1.477 11.871 -21.383 1.00 59.62 95 ARG A CA 1
ATOM 710 C C . ARG A 1 95 ? 2.592 10.924 -20.941 1.00 59.62 95 ARG A C 1
ATOM 712 O O . ARG A 1 95 ? 3.428 10.600 -21.776 1.00 59.62 95 ARG A O 1
ATOM 719 N N . SER A 1 96 ? 2.644 10.516 -19.671 1.00 62.88 96 SER A N 1
ATOM 720 C CA . SER A 1 96 ? 3.725 9.660 -19.152 1.00 62.88 96 SER A CA 1
ATOM 721 C C . SER A 1 96 ? 3.491 8.166 -19.395 1.00 62.88 96 SER A C 1
ATOM 723 O O . SER A 1 96 ? 4.375 7.359 -19.129 1.00 62.88 96 SER A O 1
ATOM 725 N N . GLN A 1 97 ? 2.319 7.783 -19.910 1.00 64.81 97 GLN A N 1
ATOM 726 C CA . GLN A 1 97 ? 1.929 6.396 -20.164 1.00 64.81 97 GLN A CA 1
ATOM 727 C C . GLN A 1 97 ? 1.206 6.292 -21.522 1.00 64.81 97 GLN A C 1
ATOM 729 O O . GLN A 1 97 ? 0.632 7.276 -21.996 1.00 64.81 97 GLN A O 1
ATOM 734 N N . PRO A 1 98 ? 1.188 5.111 -22.166 1.00 70.44 98 PRO A N 1
ATOM 735 C CA . PRO A 1 98 ? 0.343 4.860 -23.328 1.00 70.44 98 PRO A CA 1
ATOM 736 C C . PRO A 1 98 ? -1.122 5.254 -23.081 1.00 70.44 98 PRO A C 1
ATOM 738 O O . PRO A 1 98 ? -1.697 4.977 -22.024 1.00 70.44 98 PRO A O 1
ATOM 741 N N . ARG A 1 99 ? -1.743 5.897 -24.080 1.00 68.06 99 ARG A N 1
ATOM 742 C CA . ARG A 1 99 ? -3.135 6.366 -23.990 1.00 68.06 99 ARG A CA 1
ATOM 743 C C . ARG A 1 99 ? -4.075 5.232 -23.585 1.00 68.06 99 ARG A C 1
ATOM 745 O O . ARG A 1 99 ? -4.078 4.171 -24.199 1.00 68.06 99 ARG A O 1
ATOM 752 N N . GLY A 1 100 ? -4.910 5.493 -22.581 1.00 70.06 100 GLY A N 1
ATOM 753 C CA . GLY A 1 100 ? -5.918 4.546 -22.101 1.00 70.06 100 GLY A CA 1
ATOM 754 C C . GLY A 1 100 ? -5.411 3.488 -21.118 1.00 70.06 100 GLY A C 1
ATOM 755 O O . GLY A 1 100 ? -6.249 2.810 -20.528 1.00 70.06 100 GLY A O 1
ATOM 756 N N . MET A 1 101 ? -4.098 3.388 -20.866 1.00 75.06 101 MET A N 1
ATOM 757 C CA . MET A 1 101 ? -3.545 2.399 -19.929 1.00 75.06 101 MET A CA 1
ATOM 758 C C . MET A 1 101 ? -4.078 2.606 -18.506 1.00 75.06 101 MET A C 1
ATOM 760 O O . MET A 1 101 ? -4.505 1.656 -17.858 1.00 75.06 101 MET A O 1
ATOM 764 N N . TRP A 1 102 ? -4.204 3.864 -18.074 1.00 70.88 102 TRP A N 1
ATOM 765 C CA . TRP A 1 102 ? -4.835 4.213 -16.800 1.00 70.88 102 TRP A CA 1
ATOM 766 C C . TRP A 1 102 ? -6.297 3.770 -16.705 1.00 70.88 102 TRP A C 1
ATOM 768 O O . TRP A 1 102 ? -6.711 3.213 -15.693 1.00 70.88 102 TRP A O 1
ATOM 778 N N . ARG A 1 103 ? -7.085 3.963 -17.772 1.00 73.38 103 ARG A N 1
ATOM 779 C CA . ARG A 1 103 ? -8.493 3.533 -17.784 1.00 73.38 103 ARG A CA 1
ATOM 780 C C . ARG A 1 103 ? -8.610 2.017 -17.697 1.00 73.38 103 ARG A C 1
ATOM 782 O O . ARG A 1 103 ? -9.477 1.532 -16.980 1.00 73.38 103 ARG A O 1
ATOM 789 N N . GLN A 1 104 ? -7.748 1.289 -18.403 1.00 78.00 104 GLN A N 1
ATOM 790 C CA . GLN A 1 104 ? -7.725 -0.173 -18.362 1.00 78.00 104 GLN A CA 1
ATOM 791 C C . GLN A 1 104 ? -7.325 -0.684 -16.975 1.00 78.00 104 GLN A C 1
ATOM 793 O O . GLN A 1 104 ? -8.003 -1.556 -16.439 1.00 78.00 104 GLN A O 1
ATOM 798 N N . ALA A 1 105 ? -6.301 -0.090 -16.357 1.00 74.44 105 ALA A N 1
ATOM 799 C CA . ALA A 1 105 ? -5.892 -0.418 -14.994 1.00 74.44 105 ALA A CA 1
ATOM 800 C C . ALA A 1 105 ? -7.023 -0.165 -13.988 1.00 74.44 105 ALA A C 1
ATOM 802 O O . ALA A 1 105 ? -7.390 -1.061 -13.232 1.00 74.44 105 ALA A O 1
ATOM 803 N N . CYS A 1 106 ? -7.658 1.012 -14.042 1.00 70.62 106 CYS A N 1
ATOM 804 C CA . CYS A 1 106 ? -8.805 1.320 -13.193 1.00 70.62 106 CYS A CA 1
ATOM 805 C C . CYS A 1 106 ? -9.975 0.353 -13.414 1.00 70.62 106 CYS A C 1
ATOM 807 O O . CYS A 1 106 ? -10.615 -0.027 -12.440 1.00 70.62 106 CYS A O 1
ATOM 809 N N . GLN A 1 107 ? -10.272 -0.055 -14.653 1.00 75.88 107 GLN A N 1
ATOM 810 C CA . GLN A 1 107 ? -11.336 -1.028 -14.947 1.00 75.88 107 GLN A CA 1
ATOM 811 C C . GLN A 1 107 ? -11.006 -2.422 -14.408 1.00 75.88 107 GLN A C 1
ATOM 813 O O . GLN A 1 107 ? -11.871 -3.060 -13.807 1.00 75.88 107 GLN A O 1
ATOM 818 N N . SER A 1 108 ? -9.761 -2.867 -14.585 1.00 75.88 108 SER A N 1
ATOM 819 C CA . SER A 1 108 ? -9.260 -4.129 -14.037 1.00 75.88 108 SER A CA 1
ATOM 820 C C . SER A 1 108 ? -9.388 -4.136 -12.513 1.00 75.88 108 SER A C 1
ATOM 822 O O . SER A 1 108 ? -10.087 -4.970 -11.942 1.00 75.88 108 SER A O 1
ATOM 824 N N . TRP A 1 109 ? -8.853 -3.112 -11.842 1.00 73.19 109 TRP A N 1
ATOM 825 C CA . TRP A 1 109 ? -8.932 -3.021 -10.388 1.00 73.19 109 TRP A CA 1
ATOM 826 C C . TRP A 1 109 ? -10.351 -2.791 -9.884 1.00 73.19 109 TRP A C 1
ATOM 828 O O . TRP A 1 109 ? -10.680 -3.314 -8.835 1.00 73.19 109 TRP A O 1
ATOM 838 N N . SER A 1 110 ? -11.213 -2.062 -10.597 1.00 67.25 110 SER A N 1
ATOM 839 C CA . SER A 1 110 ? -12.613 -1.868 -10.179 1.00 67.25 110 SER A CA 1
ATOM 840 C C . SER A 1 110 ? -13.422 -3.158 -10.272 1.00 67.25 110 SER A C 1
ATOM 842 O O . SER A 1 110 ? -14.258 -3.404 -9.403 1.00 67.25 110 SER A O 1
ATOM 844 N N . SER A 1 111 ? -13.146 -3.993 -11.281 1.00 61.44 111 SER A N 1
ATOM 845 C CA . SER A 1 111 ? -13.727 -5.341 -11.385 1.00 61.44 111 SER A CA 1
ATOM 846 C C . SER A 1 111 ? -13.354 -6.195 -10.171 1.00 61.44 111 SER A C 1
ATOM 848 O O . SER A 1 111 ? -14.168 -6.988 -9.705 1.00 61.44 111 SER A O 1
ATOM 850 N N . ASP A 1 112 ? -12.171 -5.954 -9.604 1.00 55.03 112 ASP A N 1
ATOM 851 C CA . ASP A 1 112 ? -11.699 -6.619 -8.393 1.00 55.03 112 ASP A CA 1
ATOM 852 C C . ASP A 1 112 ? -12.059 -5.900 -7.071 1.00 55.03 112 ASP A C 1
ATOM 854 O O . ASP A 1 112 ? -12.045 -6.536 -6.019 1.00 55.03 112 ASP A O 1
ATOM 858 N N . CYS A 1 113 ? -12.324 -4.585 -7.082 1.00 46.53 113 CYS A N 1
ATOM 859 C CA . CYS A 1 113 ? -12.396 -3.728 -5.881 1.00 46.53 113 CYS A CA 1
ATOM 860 C C . CYS A 1 113 ? -13.782 -3.113 -5.604 1.00 46.53 113 CYS A C 1
ATOM 862 O O . CYS A 1 113 ? -13.938 -2.373 -4.636 1.00 46.53 113 CYS A O 1
ATOM 864 N N . GLY A 1 114 ? -14.815 -3.413 -6.391 1.00 39.62 114 GLY A N 1
ATOM 865 C CA . GLY A 1 114 ? -16.214 -3.176 -6.002 1.00 39.62 114 GLY A CA 1
ATOM 866 C C . GLY A 1 114 ? -16.719 -1.723 -6.003 1.00 39.62 114 GLY A C 1
ATOM 867 O O . GLY A 1 114 ? -17.920 -1.514 -5.818 1.00 39.62 114 GLY A O 1
ATOM 868 N N . HIS A 1 115 ? -15.882 -0.711 -6.258 1.00 45.72 115 HIS A N 1
ATOM 869 C CA . HIS A 1 115 ? -16.372 0.639 -6.553 1.00 45.72 115 HIS A CA 1
ATOM 870 C C . HIS A 1 115 ? -15.377 1.493 -7.340 1.00 45.72 115 HIS A C 1
ATOM 872 O O . HIS A 1 115 ? -14.206 1.600 -6.981 1.00 45.72 115 HIS A O 1
ATOM 878 N N . GLN A 1 116 ? -15.876 2.141 -8.393 1.00 40.59 116 GLN A N 1
ATOM 879 C CA . GLN A 1 116 ? -15.141 3.113 -9.190 1.00 40.59 116 GLN A CA 1
ATOM 880 C C . GLN A 1 116 ? -15.508 4.514 -8.694 1.00 40.59 116 GLN A C 1
ATOM 882 O O . GLN A 1 116 ? -16.675 4.900 -8.753 1.00 40.59 116 GLN A O 1
ATOM 887 N N . LEU A 1 117 ? -14.533 5.277 -8.190 1.00 40.06 117 LEU A N 1
ATOM 888 C CA . LEU A 1 117 ? -14.760 6.693 -7.904 1.00 40.06 117 LEU A CA 1
ATOM 889 C C . LEU A 1 117 ? -14.935 7.432 -9.242 1.00 40.06 117 LEU A C 1
ATOM 891 O O . LEU A 1 117 ? -14.113 7.238 -10.144 1.00 40.06 117 LEU A O 1
ATOM 895 N N . PRO A 1 118 ? -16.000 8.232 -9.414 1.00 31.16 118 PRO A N 1
ATOM 896 C CA . PRO A 1 118 ? -16.156 9.040 -10.610 1.00 31.16 118 PRO A CA 1
ATOM 897 C C . PRO A 1 118 ? -15.052 10.104 -10.629 1.00 31.16 118 PRO A C 1
ATOM 899 O O . PRO A 1 118 ? -14.886 10.841 -9.656 1.00 31.16 118 PRO A O 1
ATOM 902 N N . PHE A 1 119 ? -14.288 10.140 -11.721 1.00 35.53 119 PHE A N 1
ATOM 903 C CA . PHE A 1 119 ? -13.464 11.294 -12.080 1.00 35.53 119 PHE A CA 1
ATOM 904 C C . PHE A 1 119 ? -14.345 12.383 -12.690 1.00 35.53 119 PHE A C 1
ATOM 906 O O . PHE A 1 119 ? -15.244 12.019 -13.487 1.00 35.53 119 PHE A O 1
#

Secondary structure (DSSP, 8-state):
-HHHHHHHHHHHHHHHHTTT---EEEE---HHHHTT--HHHHHHHHHHHHHHHHHTT-SEEEEEEES-HHHHHHHHHHHHTTSS-EEEEE---TTSS-TTHHHHHHHHHHHHHS-PPP-

Foldseek 3Di:
DLVVLLVVLVVQVVVCVVDVHFFEQEDEDDVCVVVVHDLVVLLVVLLVSLVSCLVSVGQAYEYEHAQDLVSSVSNVVSRVVSVHQYHYYYDHDCVSDPHCPVVVSQVVVCVVRVDDDDD